Protein AF-A0AAV2HV25-F1 (afdb_monomer)

pLDDT: mean 80.4, std 14.99, range [25.62, 97.0]

Secondary structure (DSSP, 8-state):
----S--GGG---TTS-SSHHHHHHHHHT------SS--HHHHHHHHHHHTGGGS-TTEEEEEEEEESS--S-HHHHHHHHHHHHHTTEEEEEEEESSS--HHHHHHHHSSGGGEEEESSGGGGGTSHHHHHHHH---TTSEEEEEEEEE-------

Foldseek 3Di:
DAPPADDCQQDDEPPPDDDPVVVVVSNVPDDDDAHQFFAQLRLLQCCLPPHLVVDDPQAAAEEEEEEAADHPCLPSLLVSLVSCVVSRYQYAYEYAADRDDLVSRCSNRVHSLRYHYYNHPVCPVVCVVVVVVVQCPDVPTHYDYHYHYTYHDDDDD

Sequence (157 aa):
MYGEGVYTDSAFTFDTYKNKKDTLAALLGFVWRHGQSTDTGLGIDYMVENFLPQGRPNAAQLAIVITDGASQNPEKTALSAKTARDRGATVLAVGVGSSIDEVELNNIAGNPDRVLTASDYSKLNSIKHELIDLTCVGSEYKTNVFFALSAKHCSLN

Organism: Lymnaea stagnalis (NCBI:txid6523)

Mean predicted aligned error: 7.22 Å

Solvent-accessible surface area (backbone atoms only — not comparable to full-atom values): 9018 Å² total; per-residue (Å²): 135,68,55,88,70,76,66,65,90,72,60,80,62,90,79,75,50,96,49,72,68,59,45,49,51,54,62,72,62,49,78,86,74,76,18,83,56,24,62,52,25,57,44,42,43,50,40,53,71,68,44,56,79,71,50,58,89,80,32,52,41,38,39,38,37,37,32,38,42,56,44,82,47,54,69,54,23,32,51,29,27,45,51,36,39,77,72,63,32,48,37,34,18,35,36,30,36,86,54,47,44,68,69,56,34,34,40,41,20,73,39,67,94,35,52,46,75,26,77,34,82,87,41,50,69,74,49,44,62,59,52,50,59,71,68,56,75,57,97,84,51,58,71,48,81,45,78,41,80,37,54,54,67,82,80,86,127

InterPro domains:
  IPR002035 von Willebrand factor, type A [PF00092] (10-128)
  IPR002035 von Willebrand factor, type A [PS50234] (1-131)
  IPR002035 von Willebrand factor, type A [SM00327] (1-136)
  IPR036465 von Willebrand factor A-like domain superfamily [G3DSA:3.40.50.410] (1-145)
  IPR036465 von Willebrand factor A-like domain superfamily [SSF53300] (7-136)
  IPR050525 Extracellular Matrix Assembly and Organization [PTHR24020] (11-137)

Radius of gyration: 15.08 Å; Cα contacts (8 Å, |Δi|>4): 259; chains: 1; bounding box: 40×31×37 Å

Nearest PDB structures (foldseek):
  4cn9-assembly2_B  TM=9.547E-01  e=3.119E-07  Mytilus galloprovincialis
  4cn8-assembly1_A  TM=9.589E-01  e=6.366E-07  Mytilus galloprovincialis
  4cnb-assembly2_B  TM=9.396E-01  e=5.966E-07  Mytilus galloprovincialis
  4cnb-assembly1_A  TM=9.286E-01  e=1.387E-06  Mytilus galloprovincialis
  4hqk-assembly1_A  TM=8.112E-01  e=4.045E-05  Plasmodium falciparum 3D7

Structure (mmCIF, N/CA/C/O backbone):
data_AF-A0AAV2HV25-F1
#
_entry.id   AF-A0AAV2HV25-F1
#
loop_
_atom_site.group_PDB
_atom_site.id
_atom_site.type_symbol
_atom_site.label_atom_id
_atom_site.label_alt_id
_atom_site.label_comp_id
_atom_site.label_asym_id
_atom_site.label_entity_id
_atom_site.label_seq_id
_atom_site.pdbx_PDB_ins_code
_atom_site.Cartn_x
_atom_site.Cartn_y
_atom_site.Cartn_z
_atom_site.occupancy
_atom_site.B_iso_or_equiv
_atom_site.auth_seq_id
_atom_site.auth_comp_id
_atom_site.auth_asym_id
_atom_site.auth_atom_id
_atom_site.pdbx_PDB_model_num
ATOM 1 N N . MET A 1 1 ? 7.403 11.213 -21.576 1.00 25.62 1 MET A N 1
ATOM 2 C CA . MET A 1 1 ? 6.110 11.554 -20.946 1.00 25.62 1 MET A CA 1
ATOM 3 C C . MET A 1 1 ? 5.870 10.503 -19.890 1.00 25.62 1 MET A C 1
ATOM 5 O O . MET A 1 1 ? 5.702 9.341 -20.234 1.00 25.62 1 MET A O 1
ATOM 9 N N . TYR A 1 2 ? 6.064 10.902 -18.640 1.00 36.84 2 TYR A N 1
ATOM 10 C CA . TYR A 1 2 ? 6.228 10.032 -17.481 1.00 36.84 2 TYR A CA 1
ATOM 11 C C . TYR A 1 2 ? 4.887 9.846 -16.765 1.00 36.84 2 TYR A C 1
ATOM 13 O O . TYR A 1 2 ? 3.969 10.645 -16.956 1.00 36.84 2 TYR A O 1
ATOM 21 N N . GLY A 1 3 ? 4.774 8.823 -15.921 1.00 40.78 3 GLY A N 1
ATOM 22 C CA . GLY A 1 3 ? 3.694 8.766 -14.942 1.00 40.78 3 GLY A CA 1
ATOM 23 C C . GLY A 1 3 ? 3.946 9.754 -13.814 1.00 40.78 3 GLY A C 1
ATOM 24 O O . GLY A 1 3 ? 4.411 9.365 -12.754 1.00 40.78 3 GLY A O 1
ATOM 25 N N . GLU A 1 4 ? 3.690 11.040 -14.054 1.00 52.31 4 GLU A N 1
ATOM 26 C CA . GLU A 1 4 ? 3.778 12.098 -13.039 1.00 52.31 4 GLU A CA 1
ATOM 27 C C . GLU A 1 4 ? 2.536 12.083 -12.133 1.00 52.31 4 GLU A C 1
ATOM 29 O O . GLU A 1 4 ? 1.666 12.948 -12.215 1.00 52.31 4 GLU A O 1
ATOM 34 N N . GLY A 1 5 ? 2.444 11.083 -11.256 1.00 63.50 5 GLY A N 1
ATOM 35 C CA . GLY A 1 5 ? 1.482 11.079 -10.154 1.00 63.50 5 GLY A CA 1
ATOM 36 C C . GLY A 1 5 ? 0.310 10.114 -10.306 1.00 63.50 5 GLY A C 1
ATOM 37 O O . GLY A 1 5 ? 0.411 9.060 -10.930 1.00 63.50 5 GLY A O 1
ATOM 38 N N . VAL A 1 6 ? -0.794 10.438 -9.633 1.00 71.00 6 VAL A N 1
ATOM 39 C CA . VAL A 1 6 ? -1.930 9.525 -9.471 1.00 71.00 6 VAL A CA 1
ATOM 40 C C . VAL A 1 6 ? -2.946 9.718 -10.591 1.00 71.00 6 VAL A C 1
ATOM 42 O O . VAL A 1 6 ? -3.500 10.802 -10.765 1.00 71.00 6 VAL A O 1
ATOM 45 N N . TYR A 1 7 ? -3.219 8.647 -11.335 1.00 73.50 7 TYR A N 1
ATOM 46 C CA . TYR A 1 7 ? -4.227 8.633 -12.393 1.00 73.50 7 TYR A CA 1
ATOM 47 C C . TYR A 1 7 ? -5.629 8.464 -11.810 1.00 73.50 7 TYR A C 1
ATOM 49 O O . TYR A 1 7 ? -6.116 7.355 -11.589 1.00 73.50 7 TYR A O 1
ATOM 57 N N . THR A 1 8 ? -6.278 9.592 -11.536 1.00 71.88 8 THR A N 1
ATOM 58 C CA . THR A 1 8 ? -7.585 9.639 -10.867 1.00 71.88 8 THR A CA 1
ATOM 59 C C . THR A 1 8 ? -8.741 9.151 -11.742 1.00 71.88 8 THR A C 1
ATOM 61 O O . THR A 1 8 ? -9.789 8.787 -11.220 1.00 71.88 8 THR A O 1
ATOM 64 N N . ASP A 1 9 ? -8.550 9.074 -13.061 1.00 72.81 9 ASP A N 1
ATOM 65 C CA . ASP A 1 9 ? -9.504 8.492 -14.010 1.00 72.81 9 ASP A CA 1
ATOM 66 C C . ASP A 1 9 ? -9.568 6.955 -13.941 1.00 72.81 9 ASP A C 1
ATOM 68 O O . ASP A 1 9 ? -10.514 6.355 -14.447 1.00 72.81 9 ASP A O 1
ATOM 72 N N . SER A 1 10 ? -8.598 6.321 -13.273 1.00 74.19 10 SER A N 1
ATOM 73 C CA . SER A 1 10 ? -8.581 4.885 -12.951 1.00 74.19 10 SER A CA 1
ATOM 74 C C . SER A 1 10 ? -8.843 4.634 -11.461 1.00 74.19 10 SER A C 1
ATOM 76 O O . SER A 1 10 ? -8.248 3.751 -10.844 1.00 74.19 10 SER A O 1
ATOM 78 N N . ALA A 1 11 ? -9.721 5.438 -10.858 1.00 78.62 11 ALA A N 1
ATOM 79 C CA . ALA A 1 11 ? -10.113 5.314 -9.462 1.00 78.62 11 ALA A CA 1
ATOM 80 C C . ALA A 1 11 ? -11.618 5.577 -9.295 1.00 78.62 11 ALA A C 1
ATOM 82 O O . ALA A 1 11 ? -12.193 6.445 -9.947 1.00 78.62 11 ALA A O 1
ATOM 83 N N . PHE A 1 12 ? -12.275 4.832 -8.406 1.00 81.12 12 PHE A N 1
ATOM 84 C CA . PHE A 1 12 ? -13.674 5.060 -8.037 1.00 81.12 12 PHE A CA 1
ATOM 85 C C . PHE A 1 12 ? -13.871 4.827 -6.5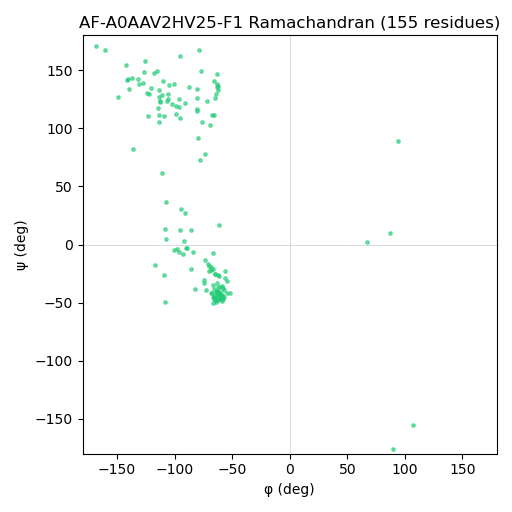42 1.00 81.12 12 PHE A C 1
ATOM 87 O O . PHE A 1 12 ? -13.295 3.902 -5.975 1.00 81.12 12 PHE A O 1
ATOM 94 N N . THR A 1 13 ? -14.693 5.652 -5.893 1.00 80.38 13 THR A N 1
ATOM 95 C CA . THR A 1 13 ? -14.935 5.571 -4.444 1.00 80.38 13 THR A CA 1
ATOM 96 C C . THR A 1 13 ? -15.910 4.445 -4.094 1.00 80.38 13 THR A C 1
ATOM 98 O O . THR A 1 13 ? -16.608 3.913 -4.965 1.00 80.38 13 THR A O 1
ATOM 101 N N . PHE A 1 14 ? -15.997 4.109 -2.801 1.00 78.19 14 PHE A N 1
ATOM 102 C CA . PHE A 1 14 ? -16.788 2.985 -2.279 1.00 78.19 14 PHE A CA 1
ATOM 103 C C . PHE A 1 14 ? -18.274 3.018 -2.653 1.00 78.19 14 PHE A C 1
ATOM 105 O O . PHE A 1 14 ? -18.922 1.973 -2.673 1.00 78.19 14 PHE A O 1
ATOM 112 N N . ASP A 1 15 ? -18.816 4.196 -2.967 1.00 82.56 15 ASP A N 1
ATOM 113 C CA . ASP A 1 15 ? -20.229 4.369 -3.283 1.00 82.56 15 ASP A CA 1
ATOM 114 C C . ASP A 1 15 ? -20.558 4.395 -4.778 1.00 82.56 15 ASP A C 1
ATOM 116 O O . ASP A 1 15 ? -21.745 4.404 -5.112 1.00 82.56 15 ASP A O 1
ATOM 120 N N . THR A 1 16 ? -19.550 4.335 -5.654 1.00 85.62 16 THR A N 1
ATOM 121 C CA . THR A 1 16 ? -19.719 4.453 -7.113 1.00 85.62 16 THR A CA 1
ATOM 122 C C . THR A 1 16 ? -20.526 3.295 -7.703 1.00 85.62 16 THR A C 1
ATOM 124 O O . THR A 1 16 ? -21.464 3.512 -8.464 1.00 85.62 16 THR A O 1
ATOM 127 N N . TYR A 1 17 ? -20.199 2.057 -7.319 1.00 87.44 17 TYR A N 1
ATOM 128 C CA . TYR A 1 17 ? -20.854 0.845 -7.818 1.00 87.44 17 TYR A CA 1
ATOM 129 C C . TYR A 1 17 ? -21.473 0.066 -6.660 1.00 87.44 17 TYR A C 1
ATOM 131 O O . TYR A 1 17 ? -20.846 -0.125 -5.621 1.00 87.44 17 TYR A O 1
ATOM 139 N N . LYS A 1 18 ? -22.715 -0.405 -6.831 1.00 86.31 18 LYS A N 1
ATOM 140 C CA . LYS A 1 18 ? -23.468 -1.101 -5.768 1.00 86.31 18 LYS A CA 1
ATOM 141 C C . LYS A 1 18 ? -23.465 -2.626 -5.894 1.00 86.31 18 LYS A C 1
ATOM 143 O O . LYS A 1 18 ? -24.011 -3.305 -5.029 1.00 86.31 18 LYS A O 1
ATOM 148 N N . ASN A 1 19 ? -22.884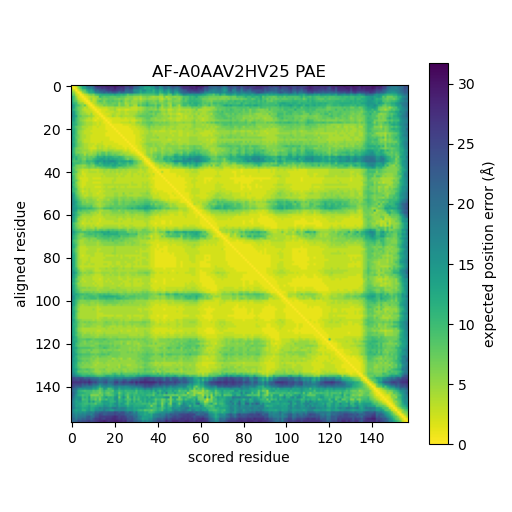 -3.178 -6.960 1.00 87.75 19 ASN A N 1
ATOM 149 C CA . ASN A 1 19 ? -22.848 -4.618 -7.193 1.00 87.75 19 ASN A CA 1
ATOM 150 C C . ASN A 1 19 ? -21.512 -5.071 -7.797 1.00 87.75 19 ASN A C 1
ATOM 152 O O . ASN A 1 19 ? -20.832 -4.322 -8.492 1.00 87.75 19 ASN A O 1
ATOM 156 N N . LYS A 1 20 ? -21.177 -6.345 -7.558 1.00 85.56 20 LYS A N 1
ATOM 157 C CA . LYS A 1 20 ? -19.920 -6.969 -7.993 1.00 85.56 20 LYS A CA 1
ATOM 158 C C . LYS A 1 20 ? -19.703 -6.904 -9.506 1.00 85.56 20 LYS A C 1
ATOM 160 O O . LYS A 1 20 ? -18.563 -6.765 -9.935 1.00 85.56 20 LYS A O 1
ATOM 165 N N . LYS A 1 21 ? -20.769 -7.053 -10.301 1.00 91.62 21 LYS A N 1
ATOM 166 C CA . LYS A 1 21 ? -20.678 -7.094 -11.766 1.00 91.62 21 LYS A CA 1
ATOM 167 C C . LYS A 1 21 ? -20.171 -5.757 -12.302 1.00 91.62 21 LYS A C 1
ATOM 169 O O . LYS A 1 21 ? -19.213 -5.751 -13.066 1.00 91.62 21 LYS A O 1
ATOM 174 N N . ASP A 1 22 ? -20.764 -4.657 -11.855 1.00 90.38 22 ASP A N 1
ATOM 175 C CA . ASP A 1 22 ? -20.416 -3.320 -12.336 1.00 90.38 22 ASP A CA 1
ATOM 176 C C . ASP A 1 22 ? -19.055 -2.873 -11.795 1.00 90.38 22 ASP A C 1
ATOM 178 O O . ASP A 1 22 ? -18.243 -2.349 -12.553 1.00 90.38 22 ASP A O 1
ATOM 182 N N . THR A 1 23 ? -18.747 -3.177 -10.525 1.00 86.94 23 THR A N 1
ATOM 183 C CA . THR A 1 23 ? -17.409 -2.943 -9.957 1.00 86.94 23 THR A CA 1
ATOM 184 C C . THR A 1 23 ? -16.327 -3.664 -10.760 1.00 86.94 23 THR A C 1
ATOM 186 O O . THR A 1 23 ? -15.295 -3.077 -11.076 1.00 86.94 23 THR A O 1
ATOM 189 N N . LEU A 1 24 ? -16.558 -4.935 -11.109 1.00 86.94 24 LEU A N 1
ATOM 190 C CA . LEU A 1 24 ? -15.602 -5.720 -11.884 1.00 86.94 24 LEU A CA 1
ATOM 191 C C . LEU A 1 24 ? -15.476 -5.196 -13.319 1.00 86.94 24 LEU A C 1
ATOM 193 O O . LEU A 1 24 ? -14.365 -5.105 -13.828 1.00 86.94 24 LEU A O 1
ATOM 197 N N . ALA A 1 25 ? -16.587 -4.830 -13.960 1.00 89.12 25 ALA A N 1
ATOM 198 C CA . ALA A 1 25 ? -16.567 -4.266 -15.306 1.00 89.12 25 ALA A CA 1
ATOM 199 C C . ALA A 1 25 ? -15.789 -2.942 -15.360 1.00 89.12 25 ALA A C 1
ATOM 201 O O . ALA A 1 25 ? -14.989 -2.748 -16.270 1.00 89.12 25 ALA A O 1
ATOM 202 N N . ALA A 1 26 ? -15.974 -2.068 -14.367 1.00 87.12 26 ALA A N 1
ATOM 203 C CA . ALA A 1 26 ? -15.238 -0.814 -14.262 1.00 87.12 26 ALA A CA 1
ATOM 204 C C . ALA A 1 26 ? -13.737 -1.040 -14.054 1.00 87.12 26 ALA A C 1
ATOM 206 O O . ALA A 1 26 ? -12.928 -0.446 -14.75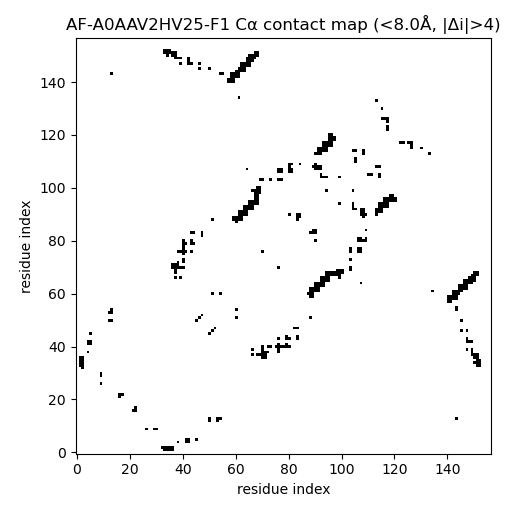9 1.00 87.12 26 ALA A O 1
ATOM 207 N N . LEU A 1 27 ? -13.373 -1.946 -13.139 1.00 84.38 27 LEU A N 1
ATOM 208 C CA . LEU A 1 27 ? -11.979 -2.304 -12.876 1.00 84.38 27 LEU A CA 1
ATOM 209 C C . LEU A 1 27 ? -11.286 -2.874 -14.125 1.00 84.38 27 LEU A C 1
ATOM 211 O O . LEU A 1 27 ? -10.164 -2.490 -14.435 1.00 84.38 27 LEU A O 1
ATOM 215 N N . LEU A 1 28 ? -11.958 -3.769 -14.859 1.00 85.81 28 LEU A N 1
ATOM 216 C CA . LEU A 1 28 ? -11.434 -4.353 -16.101 1.00 85.81 28 LEU A CA 1
ATOM 217 C C . LEU A 1 28 ? -11.378 -3.351 -17.263 1.00 85.81 28 LEU A C 1
ATOM 219 O O . LEU A 1 28 ? -10.676 -3.595 -18.240 1.00 85.81 28 LEU A O 1
ATOM 223 N N . GLY A 1 29 ? -12.122 -2.247 -17.170 1.00 84.75 29 GLY A N 1
ATOM 224 C CA . GLY A 1 29 ? -12.116 -1.164 -18.149 1.00 84.75 29 GLY A CA 1
ATOM 225 C C . GLY A 1 29 ? -10.997 -0.141 -17.947 1.00 84.75 29 GLY A C 1
ATOM 226 O O . GLY A 1 29 ? -10.845 0.746 -18.786 1.00 84.75 29 GLY A O 1
ATOM 227 N N . PHE A 1 30 ? -10.222 -0.230 -16.861 1.00 83.56 30 PHE A N 1
ATOM 228 C CA . PHE A 1 30 ? -9.113 0.688 -16.621 1.00 83.56 30 PHE A CA 1
ATOM 229 C C . PHE A 1 30 ? -8.035 0.551 -17.692 1.00 83.56 30 PHE A C 1
ATOM 231 O O . PHE A 1 30 ? -7.538 -0.537 -17.987 1.00 83.56 30 PHE A O 1
ATOM 238 N N . VAL A 1 31 ? -7.649 1.691 -18.260 1.00 78.38 31 VAL A N 1
ATOM 239 C CA . VAL A 1 31 ? -6.545 1.757 -19.210 1.00 78.38 31 VAL A CA 1
ATOM 240 C C . VAL A 1 31 ? -5.255 1.769 -18.412 1.00 78.38 31 VAL A C 1
ATOM 242 O O . VAL A 1 31 ? -4.974 2.720 -17.684 1.00 78.38 31 VAL A O 1
ATOM 245 N N . TRP A 1 32 ? -4.453 0.718 -18.563 1.00 71.25 32 TRP A N 1
ATOM 246 C CA . TRP A 1 32 ? -3.130 0.694 -17.960 1.00 71.25 32 TRP A CA 1
ATOM 247 C C . TRP A 1 32 ? -2.248 1.774 -18.591 1.00 71.25 32 TRP A C 1
ATOM 249 O O . TRP A 1 32 ? -2.107 1.860 -19.815 1.00 71.25 32 TRP A O 1
ATOM 259 N N . ARG A 1 33 ? -1.672 2.624 -17.743 1.00 70.81 33 ARG A N 1
ATOM 260 C CA . ARG A 1 33 ? -0.837 3.744 -18.167 1.00 70.81 33 ARG A CA 1
ATOM 261 C C . ARG A 1 33 ? 0.620 3.423 -17.882 1.00 70.81 33 ARG A C 1
ATOM 263 O O . ARG A 1 33 ? 0.979 3.026 -16.779 1.00 70.81 33 ARG A O 1
ATOM 270 N N . HIS A 1 34 ? 1.446 3.609 -18.904 1.00 64.88 34 HIS A N 1
ATOM 271 C CA . HIS A 1 34 ? 2.870 3.326 -18.838 1.00 64.88 34 HIS A CA 1
ATOM 272 C C . HIS A 1 34 ? 3.563 4.384 -17.971 1.00 64.88 34 HIS A C 1
ATOM 274 O O . HIS A 1 34 ? 3.489 5.578 -18.269 1.00 64.88 34 HIS A O 1
ATOM 280 N N . GLY A 1 35 ? 4.260 3.941 -16.928 1.00 63.53 35 GLY A N 1
ATOM 281 C CA . GLY A 1 35 ? 5.152 4.762 -16.113 1.00 63.53 35 GLY A CA 1
ATOM 282 C C . GLY A 1 35 ? 6.599 4.285 -16.236 1.00 63.53 35 GLY A C 1
ATOM 283 O O . GLY A 1 35 ? 6.851 3.099 -16.437 1.00 63.53 35 GLY A O 1
ATOM 284 N N . GLN A 1 36 ? 7.556 5.211 -16.117 1.00 62.19 36 GLN A N 1
ATOM 285 C CA . GLN A 1 36 ? 8.984 4.879 -15.968 1.00 62.19 36 GLN A CA 1
ATOM 286 C C . GLN A 1 36 ? 9.439 4.872 -14.495 1.00 62.19 36 GLN A C 1
ATOM 288 O O . GLN A 1 36 ? 10.572 4.496 -14.204 1.00 62.19 36 GLN A O 1
ATOM 293 N N . SER A 1 37 ? 8.569 5.277 -13.563 1.00 66.69 37 SER A N 1
ATOM 294 C CA . SER A 1 37 ? 8.813 5.309 -12.118 1.00 66.69 37 SER A CA 1
ATOM 295 C C . SER A 1 37 ? 7.731 4.547 -11.352 1.00 66.69 37 SER A C 1
ATOM 297 O O . SER A 1 37 ? 6.619 4.353 -11.839 1.00 66.69 37 SER A O 1
ATOM 299 N N . THR A 1 38 ? 8.087 4.134 -10.136 1.00 70.06 38 THR A N 1
ATOM 300 C CA . THR A 1 38 ? 7.181 3.560 -9.137 1.00 70.06 38 THR A CA 1
ATOM 301 C C . THR A 1 38 ? 7.140 4.569 -8.002 1.00 70.06 38 THR A C 1
ATOM 303 O O . THR A 1 38 ? 8.115 4.696 -7.266 1.00 70.06 38 THR A O 1
ATOM 306 N N . ASP A 1 39 ? 6.050 5.320 -7.886 1.00 79.19 39 ASP A N 1
ATOM 307 C CA . ASP A 1 39 ? 5.859 6.314 -6.827 1.00 79.19 39 ASP A CA 1
ATOM 308 C C . ASP A 1 39 ? 4.767 5.847 -5.859 1.00 79.19 39 ASP A C 1
ATOM 310 O O . ASP A 1 39 ? 3.721 6.479 -5.695 1.00 79.19 39 ASP A O 1
ATOM 314 N N . THR A 1 40 ? 5.015 4.704 -5.210 1.00 84.81 40 THR A N 1
ATOM 315 C CA . THR A 1 40 ? 4.072 4.026 -4.304 1.00 84.81 40 THR A CA 1
ATOM 316 C C . THR A 1 40 ? 3.520 4.966 -3.229 1.00 84.81 40 THR A C 1
ATOM 318 O O . THR A 1 40 ? 2.316 4.974 -2.968 1.00 84.81 40 THR A O 1
ATOM 321 N N . GLY A 1 41 ? 4.376 5.817 -2.651 1.00 86.81 41 GLY A N 1
ATOM 322 C CA . GLY A 1 41 ? 3.976 6.800 -1.642 1.00 86.81 41 GLY A CA 1
ATOM 323 C C . GLY A 1 41 ? 2.876 7.759 -2.111 1.00 86.81 41 GLY A C 1
ATOM 324 O O . GLY A 1 41 ? 1.950 8.016 -1.352 1.00 86.81 41 GLY A O 1
ATOM 325 N N . LEU A 1 42 ? 2.903 8.221 -3.370 1.00 85.94 42 LEU A N 1
ATOM 326 C CA . LEU A 1 42 ? 1.863 9.120 -3.897 1.00 85.94 42 LEU A CA 1
ATOM 327 C C . LEU A 1 42 ? 0.495 8.437 -3.987 1.00 85.94 42 LEU A C 1
ATOM 329 O O . LEU A 1 42 ? -0.522 9.056 -3.684 1.00 85.94 42 LEU A O 1
ATOM 333 N N . GLY A 1 43 ? 0.463 7.160 -4.376 1.00 85.19 43 GLY A N 1
ATOM 334 C CA . GLY A 1 43 ? -0.776 6.381 -4.395 1.00 85.19 43 GLY A CA 1
ATOM 335 C C . GLY A 1 43 ? -1.360 6.195 -2.993 1.00 85.19 43 GLY A C 1
ATOM 336 O O . GLY A 1 43 ? -2.571 6.317 -2.802 1.00 85.19 43 GLY A O 1
ATOM 337 N N . ILE A 1 44 ? -0.495 5.959 -2.001 1.00 89.81 44 ILE A N 1
ATOM 338 C CA . ILE A 1 44 ? -0.901 5.847 -0.596 1.00 89.81 44 ILE A CA 1
ATOM 339 C C . ILE A 1 44 ? -1.413 7.194 -0.067 1.00 89.81 44 ILE A C 1
ATOM 341 O O . ILE A 1 44 ? -2.474 7.224 0.552 1.00 89.81 44 ILE A O 1
ATOM 345 N N . ASP A 1 45 ? -0.722 8.303 -0.342 1.00 90.69 45 ASP A N 1
ATOM 346 C CA . ASP A 1 45 ? -1.170 9.647 0.051 1.00 90.69 45 ASP A CA 1
ATOM 347 C C . ASP A 1 45 ? -2.555 9.952 -0.541 1.00 90.69 45 ASP A C 1
ATOM 349 O O . ASP A 1 45 ? -3.482 10.333 0.175 1.00 90.69 45 ASP A O 1
ATOM 353 N N . TYR A 1 46 ? -2.744 9.676 -1.834 1.00 87.69 46 TYR A N 1
ATOM 354 C CA . TYR A 1 46 ? -4.022 9.894 -2.505 1.00 87.69 46 TYR A CA 1
ATOM 355 C C . TYR A 1 46 ? -5.161 9.071 -1.890 1.00 87.69 46 TYR A C 1
ATOM 357 O O . TYR A 1 46 ? -6.259 9.595 -1.690 1.00 87.69 46 TYR A O 1
ATOM 365 N N . MET A 1 47 ? -4.909 7.808 -1.534 1.00 88.50 47 MET A N 1
ATOM 366 C CA . MET A 1 47 ? -5.861 6.990 -0.777 1.00 88.50 47 MET A CA 1
ATOM 367 C C . MET A 1 47 ? -6.211 7.633 0.568 1.00 88.50 47 MET A C 1
ATOM 369 O O . MET A 1 47 ? -7.384 7.729 0.937 1.00 88.50 47 MET A O 1
ATOM 373 N N . VAL A 1 48 ? -5.187 8.045 1.314 1.00 89.81 48 VAL A N 1
ATOM 374 C CA . VAL A 1 48 ? -5.331 8.635 2.645 1.00 89.81 48 VAL A CA 1
ATOM 375 C C . VAL A 1 48 ? -6.167 9.913 2.604 1.00 89.81 48 VAL A C 1
ATOM 377 O O . VAL A 1 48 ? -6.945 10.163 3.527 1.00 89.81 48 VAL A O 1
ATOM 380 N N . GLU A 1 49 ? -6.022 10.706 1.549 1.00 89.19 49 GLU A N 1
ATOM 381 C CA . GLU A 1 49 ? -6.724 11.976 1.372 1.00 89.19 49 GLU A CA 1
ATOM 382 C C . GLU A 1 49 ? -8.140 11.809 0.811 1.00 89.19 49 GLU A C 1
ATOM 384 O O . GLU A 1 49 ? -9.049 12.515 1.243 1.00 89.19 49 GLU A O 1
ATOM 389 N N . ASN A 1 50 ? -8.356 10.872 -0.119 1.00 84.12 50 ASN A N 1
ATOM 390 C CA . ASN A 1 50 ? -9.596 10.821 -0.905 1.00 84.12 50 ASN A CA 1
ATOM 391 C C . ASN A 1 50 ? -10.515 9.646 -0.547 1.00 84.12 50 ASN A C 1
ATOM 393 O O . ASN A 1 50 ? -11.729 9.743 -0.743 1.00 84.12 50 ASN A O 1
ATOM 397 N N . PHE A 1 51 ? -9.964 8.547 -0.024 1.00 83.75 51 PHE A N 1
ATOM 398 C CA . PHE A 1 51 ? -10.702 7.302 0.212 1.00 83.75 51 PHE A CA 1
ATOM 399 C C . PHE A 1 51 ? -10.952 7.047 1.688 1.00 83.75 51 PHE A C 1
ATOM 401 O O . PHE A 1 51 ? -12.099 6.808 2.061 1.00 83.75 51 PHE A O 1
ATOM 408 N N . LEU A 1 52 ? -9.922 7.141 2.537 1.00 85.31 52 LEU A N 1
ATOM 409 C CA . LEU A 1 52 ? -10.092 6.899 3.975 1.00 85.31 52 LEU A CA 1
ATOM 410 C C . LEU A 1 52 ? -11.193 7.772 4.610 1.00 85.31 52 LEU A C 1
ATOM 412 O O . LEU A 1 52 ? -12.002 7.217 5.353 1.00 85.31 52 LEU A O 1
ATOM 416 N N . PRO A 1 53 ? -11.327 9.079 4.289 1.00 87.56 53 PRO A N 1
ATOM 417 C CA . PRO A 1 53 ? -12.398 9.907 4.853 1.00 87.56 53 PRO A CA 1
ATOM 418 C C . PRO A 1 53 ? -13.810 9.509 4.401 1.00 87.56 53 PRO A C 1
ATOM 420 O O . PRO A 1 53 ? -14.782 9.845 5.069 1.00 87.56 53 PRO A O 1
ATOM 423 N N . GLN A 1 54 ? -13.935 8.800 3.275 1.00 84.06 54 GLN A N 1
ATOM 424 C CA . GLN A 1 54 ? -15.212 8.285 2.764 1.00 84.06 54 GLN A CA 1
ATOM 425 C C . GLN A 1 54 ? -15.528 6.879 3.290 1.00 84.06 54 GLN A C 1
ATOM 427 O O . GLN A 1 54 ? -16.580 6.310 2.993 1.00 84.06 54 GLN A O 1
ATOM 432 N N . GLY A 1 55 ? -14.616 6.297 4.069 1.00 80.31 55 GLY A N 1
ATOM 433 C CA . GLY A 1 55 ? -14.825 5.027 4.730 1.00 80.31 55 GLY A CA 1
ATOM 434 C C . GLY A 1 55 ? -15.977 5.101 5.731 1.00 80.31 55 GLY A C 1
ATOM 435 O O . GLY A 1 55 ? -16.089 6.026 6.532 1.00 80.31 55 GLY A O 1
ATOM 436 N N . ARG A 1 56 ? -16.834 4.078 5.730 1.00 80.38 56 ARG A N 1
ATOM 437 C CA . ARG A 1 56 ? -17.901 3.957 6.736 1.00 80.38 56 ARG A CA 1
ATOM 438 C C . ARG A 1 56 ? -17.295 3.794 8.144 1.00 80.38 56 ARG A C 1
ATOM 440 O O . ARG A 1 56 ? -16.413 2.951 8.288 1.00 80.38 56 ARG A O 1
ATOM 447 N N . PRO A 1 57 ? -17.797 4.494 9.181 1.00 76.81 57 PRO A N 1
ATOM 448 C CA . PRO A 1 57 ? -17.241 4.419 10.540 1.00 76.81 57 PRO A CA 1
ATOM 449 C C . PRO A 1 57 ? -17.232 3.013 11.157 1.00 76.81 57 PRO A C 1
ATOM 451 O O . PRO A 1 57 ? -16.291 2.646 11.847 1.00 76.81 57 PRO A O 1
ATOM 454 N N . ASN A 1 58 ? -18.252 2.199 10.865 1.00 79.75 58 ASN A N 1
ATOM 455 C CA . ASN A 1 58 ? -18.391 0.833 11.391 1.00 79.75 58 ASN A CA 1
ATOM 456 C C . ASN A 1 58 ? -17.828 -0.219 10.420 1.00 79.75 58 ASN A C 1
ATOM 458 O O . ASN A 1 58 ? -18.382 -1.313 10.293 1.00 79.75 58 ASN A O 1
ATOM 462 N N . ALA A 1 59 ? -16.806 0.148 9.649 1.00 80.81 59 ALA A N 1
ATOM 463 C CA . ALA A 1 59 ? -16.190 -0.716 8.659 1.00 80.81 59 ALA A CA 1
ATOM 464 C C . ALA A 1 59 ? -14.672 -0.717 8.806 1.00 80.81 59 ALA A C 1
ATOM 466 O O . ALA A 1 59 ? -14.059 0.340 8.975 1.00 80.81 59 ALA A O 1
ATOM 467 N N . ALA A 1 60 ? -14.069 -1.899 8.679 1.00 83.50 60 ALA A N 1
ATOM 468 C CA . ALA A 1 60 ? -12.621 -2.014 8.591 1.00 83.50 60 ALA A CA 1
ATOM 469 C C . ALA A 1 60 ? -12.128 -1.282 7.332 1.00 83.50 60 ALA A C 1
ATOM 471 O O . ALA A 1 60 ? -12.691 -1.452 6.246 1.00 83.50 60 ALA A O 1
ATOM 472 N N . GLN A 1 61 ? -11.090 -0.458 7.482 1.00 86.50 61 GLN A N 1
ATOM 473 C CA . GLN A 1 61 ? -10.428 0.212 6.365 1.00 86.50 61 GLN A CA 1
ATOM 474 C C . GLN A 1 61 ? -9.224 -0.635 5.957 1.00 86.50 61 GLN A C 1
ATOM 476 O O . GLN A 1 61 ? -8.249 -0.721 6.703 1.00 86.50 61 GLN A O 1
ATOM 481 N N . LEU A 1 62 ? -9.301 -1.289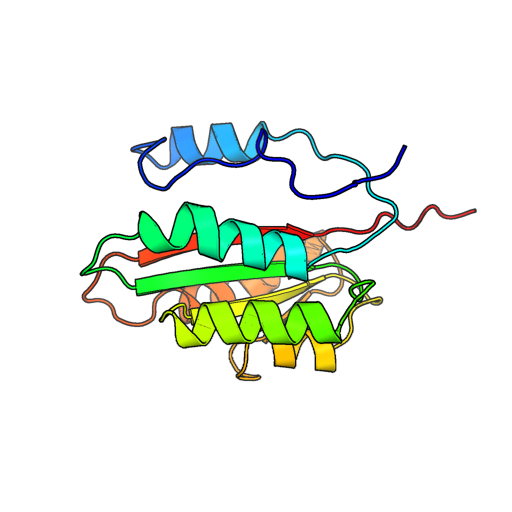 4.801 1.00 88.25 62 LEU A N 1
ATOM 482 C CA . LEU A 1 62 ? -8.244 -2.149 4.284 1.00 88.25 62 LEU A CA 1
ATOM 483 C C . LEU A 1 62 ? -7.649 -1.539 3.015 1.00 88.25 62 LEU A C 1
ATOM 485 O O . LEU A 1 62 ? -8.368 -1.262 2.056 1.00 88.25 62 LEU A O 1
ATOM 489 N N . ALA A 1 63 ? -6.333 -1.381 2.994 1.00 90.88 63 ALA A N 1
ATOM 490 C CA . ALA A 1 63 ? -5.562 -0.970 1.834 1.00 90.88 63 ALA A CA 1
ATOM 491 C C . ALA A 1 63 ? -4.710 -2.142 1.349 1.00 90.88 63 ALA A C 1
ATOM 493 O O . ALA A 1 63 ? -3.983 -2.739 2.135 1.00 90.88 63 ALA A O 1
ATOM 494 N N . ILE A 1 64 ? -4.777 -2.458 0.062 1.00 91.38 64 ILE A N 1
ATOM 495 C CA . ILE A 1 64 ? -3.935 -3.456 -0.594 1.00 91.38 64 ILE A CA 1
ATOM 496 C C . ILE A 1 64 ? -3.040 -2.701 -1.571 1.00 91.38 64 ILE A C 1
ATOM 498 O O . ILE A 1 64 ? -3.520 -2.133 -2.552 1.00 91.38 64 ILE A O 1
ATOM 502 N N . VAL A 1 65 ? -1.745 -2.667 -1.284 1.00 91.81 65 VAL A N 1
ATOM 503 C CA . VAL A 1 65 ? -0.729 -2.049 -2.135 1.00 91.81 65 VAL A CA 1
ATOM 504 C C . VAL A 1 65 ? -0.062 -3.150 -2.944 1.00 91.81 65 VAL A C 1
ATOM 506 O O . VAL A 1 65 ? 0.528 -4.053 -2.366 1.00 91.81 65 VAL A O 1
ATOM 509 N N . ILE A 1 66 ? -0.154 -3.087 -4.266 1.00 89.31 66 ILE A N 1
ATOM 510 C CA . ILE A 1 66 ? 0.457 -4.048 -5.186 1.00 89.31 66 ILE A CA 1
ATOM 511 C C . ILE A 1 66 ? 1.561 -3.315 -5.950 1.00 89.31 66 ILE A C 1
ATOM 513 O O . ILE A 1 66 ? 1.283 -2.297 -6.588 1.00 89.31 66 ILE A O 1
ATOM 517 N N . THR A 1 67 ? 2.794 -3.822 -5.877 1.00 86.94 67 THR A N 1
ATOM 518 C CA . THR A 1 67 ? 3.959 -3.261 -6.576 1.00 86.94 67 THR A CA 1
ATOM 519 C C . THR A 1 67 ? 4.823 -4.344 -7.211 1.00 86.94 67 THR A C 1
ATOM 521 O O . THR A 1 67 ? 4.985 -5.423 -6.643 1.00 86.94 67 THR A O 1
ATOM 524 N N . ASP A 1 68 ? 5.389 -4.064 -8.384 1.00 79.50 68 ASP A N 1
ATOM 525 C CA . ASP A 1 68 ? 6.321 -4.958 -9.086 1.00 79.50 68 ASP A CA 1
ATOM 526 C C . ASP A 1 68 ? 7.788 -4.497 -9.061 1.00 79.50 68 ASP A C 1
ATOM 528 O O . ASP A 1 68 ? 8.670 -5.126 -9.651 1.00 79.50 68 ASP A O 1
ATOM 532 N N . GLY A 1 69 ? 8.071 -3.411 -8.340 1.00 75.44 69 GLY A N 1
ATOM 533 C CA . GLY A 1 69 ? 9.419 -2.882 -8.199 1.00 75.44 69 GLY A CA 1
ATOM 534 C C . GLY A 1 69 ? 9.584 -1.958 -7.001 1.00 75.44 69 GLY A C 1
ATOM 535 O O . GLY A 1 69 ? 8.605 -1.501 -6.407 1.00 75.44 69 GLY A O 1
ATOM 536 N N . ALA A 1 70 ? 10.841 -1.662 -6.673 1.00 78.25 70 ALA A N 1
ATOM 537 C CA . ALA A 1 70 ? 11.177 -0.688 -5.641 1.00 78.25 70 ALA A CA 1
ATOM 538 C C . ALA A 1 70 ? 10.691 0.725 -6.012 1.00 78.25 70 ALA A C 1
ATOM 540 O O . ALA A 1 70 ? 10.840 1.172 -7.163 1.00 78.25 70 ALA A O 1
ATOM 541 N N . SER A 1 71 ? 10.135 1.438 -5.034 1.00 80.25 71 SER A N 1
ATOM 542 C CA . SER A 1 71 ? 9.759 2.843 -5.158 1.00 80.25 71 SER A CA 1
ATOM 543 C C . SER A 1 71 ? 10.982 3.719 -5.398 1.00 80.25 71 SER A C 1
ATOM 545 O O . SER A 1 71 ? 12.069 3.478 -4.875 1.00 80.25 71 SER A O 1
ATOM 547 N N . GLN A 1 72 ? 10.801 4.793 -6.164 1.00 81.50 72 GLN A N 1
ATOM 548 C CA . GLN A 1 72 ? 11.844 5.805 -6.354 1.00 81.50 72 GLN A CA 1
ATOM 549 C C . GLN A 1 72 ? 12.123 6.602 -5.074 1.00 81.50 72 GLN A C 1
ATOM 551 O O . GLN A 1 72 ? 13.181 7.217 -4.954 1.00 81.50 72 GLN A O 1
ATOM 556 N N . ASN A 1 73 ? 11.185 6.598 -4.122 1.00 86.19 73 ASN A N 1
ATOM 557 C CA . ASN A 1 73 ? 11.348 7.233 -2.821 1.00 86.19 73 ASN A CA 1
ATOM 558 C C . ASN A 1 73 ? 10.834 6.306 -1.698 1.00 86.19 73 ASN A C 1
ATOM 560 O O . ASN A 1 73 ? 9.687 6.447 -1.244 1.00 86.19 73 ASN A O 1
ATOM 564 N N . PRO A 1 74 ? 11.663 5.342 -1.251 1.00 87.19 74 PRO A N 1
ATOM 565 C CA . PRO A 1 74 ? 11.292 4.393 -0.202 1.00 87.19 74 PRO A CA 1
ATOM 566 C C . PRO A 1 74 ? 10.986 5.067 1.142 1.00 87.19 74 PRO A C 1
ATOM 568 O O . PRO A 1 74 ? 10.044 4.669 1.824 1.00 87.19 74 PRO A O 1
ATOM 571 N N . GLU A 1 75 ? 11.711 6.133 1.505 1.00 90.69 75 GLU A N 1
ATOM 572 C CA . GLU A 1 75 ? 11.480 6.880 2.753 1.00 90.69 75 GLU A CA 1
ATOM 573 C C . GLU A 1 75 ? 10.102 7.547 2.769 1.00 90.69 75 GLU A C 1
ATOM 575 O O . GLU A 1 75 ? 9.337 7.391 3.725 1.00 90.69 75 GLU A O 1
ATOM 580 N N . LYS A 1 76 ? 9.741 8.237 1.678 1.00 90.75 76 LYS A N 1
ATOM 581 C CA . LYS A 1 76 ? 8.397 8.801 1.521 1.00 90.75 76 LYS A CA 1
ATOM 582 C C . LYS A 1 76 ? 7.344 7.701 1.555 1.00 90.75 76 LYS A C 1
ATOM 584 O O . LYS A 1 76 ? 6.337 7.848 2.236 1.00 90.75 76 LYS A O 1
ATOM 589 N N . THR A 1 77 ? 7.585 6.593 0.859 1.00 91.44 77 THR A N 1
ATOM 590 C CA . THR A 1 77 ? 6.652 5.458 0.815 1.00 91.44 77 THR A CA 1
ATOM 591 C C . THR A 1 77 ? 6.386 4.900 2.216 1.00 91.44 77 THR A C 1
ATOM 593 O O . THR A 1 77 ? 5.228 4.709 2.592 1.00 91.44 77 THR A O 1
ATOM 596 N N . ALA A 1 78 ? 7.433 4.730 3.028 1.00 94.44 78 ALA A N 1
ATOM 597 C CA . ALA A 1 78 ? 7.314 4.312 4.421 1.00 94.44 78 ALA A CA 1
ATOM 598 C C . ALA A 1 78 ? 6.525 5.324 5.273 1.00 94.44 78 ALA A C 1
ATOM 600 O O . ALA A 1 78 ? 5.672 4.923 6.070 1.00 94.44 78 ALA A O 1
ATOM 601 N N . LEU A 1 79 ? 6.757 6.630 5.089 1.00 96.25 79 LEU A N 1
ATOM 602 C CA . LEU A 1 79 ? 6.045 7.692 5.809 1.00 96.25 79 LEU A CA 1
ATOM 603 C C . LEU A 1 79 ? 4.551 7.752 5.447 1.00 96.25 79 LEU A C 1
ATOM 605 O O . LEU A 1 79 ? 3.699 7.831 6.339 1.00 96.25 79 LEU A O 1
ATOM 609 N N . SER A 1 80 ? 4.226 7.676 4.157 1.00 94.12 80 SER A N 1
ATOM 610 C CA . SER A 1 80 ? 2.850 7.632 3.652 1.00 94.12 80 SER A CA 1
ATOM 611 C C . SER A 1 80 ? 2.115 6.400 4.183 1.00 94.12 80 SER A C 1
ATOM 613 O O . SER A 1 80 ? 1.013 6.507 4.725 1.00 94.12 80 SER A O 1
ATOM 615 N N . ALA A 1 81 ? 2.753 5.226 4.127 1.00 95.38 81 ALA A N 1
ATOM 616 C CA . ALA A 1 81 ? 2.188 3.985 4.651 1.00 95.38 81 ALA A CA 1
ATOM 617 C C . ALA A 1 81 ? 1.974 4.033 6.169 1.00 95.38 81 ALA A C 1
ATOM 619 O O . ALA A 1 81 ? 0.927 3.612 6.664 1.00 95.38 81 ALA A O 1
ATOM 620 N N . LYS A 1 82 ? 2.930 4.599 6.916 1.00 97.00 82 LYS A N 1
ATOM 621 C CA . LYS A 1 82 ? 2.773 4.831 8.355 1.00 97.00 82 LYS A CA 1
ATOM 622 C C . LYS A 1 82 ? 1.574 5.733 8.634 1.00 97.00 82 LYS A C 1
ATOM 624 O O . LYS A 1 82 ? 0.771 5.404 9.496 1.00 97.00 82 LYS A O 1
ATOM 629 N N . THR A 1 83 ? 1.408 6.809 7.869 1.00 96.81 83 THR A N 1
ATOM 630 C CA . THR A 1 83 ? 0.277 7.733 8.019 1.00 96.81 83 THR A CA 1
ATOM 631 C C . THR A 1 83 ? -1.061 7.042 7.747 1.00 96.81 83 THR A C 1
ATOM 633 O O . THR A 1 83 ? -2.018 7.257 8.490 1.00 96.81 83 THR A O 1
ATOM 636 N N . ALA A 1 84 ? -1.141 6.174 6.733 1.00 94.44 84 ALA A N 1
ATOM 637 C CA . ALA A 1 84 ? -2.333 5.363 6.482 1.00 94.44 84 ALA A CA 1
ATOM 638 C C . ALA A 1 84 ? -2.679 4.467 7.685 1.00 94.44 84 ALA A C 1
ATOM 640 O O . ALA A 1 84 ? -3.829 4.444 8.127 1.00 94.44 84 ALA A O 1
ATOM 641 N N . ARG A 1 85 ? -1.678 3.781 8.254 1.00 95.12 85 ARG A N 1
ATOM 642 C CA . ARG A 1 85 ? -1.856 2.923 9.437 1.00 95.12 85 ARG A CA 1
ATOM 643 C C . ARG A 1 85 ? -2.250 3.710 10.685 1.00 95.12 85 ARG A C 1
ATOM 645 O O . ARG A 1 85 ? -3.181 3.311 11.378 1.00 95.12 85 ARG A O 1
ATOM 652 N N . ASP A 1 86 ? -1.607 4.849 10.931 1.00 95.44 86 ASP A N 1
ATOM 653 C CA . ASP A 1 86 ? -1.922 5.739 12.055 1.00 95.44 86 ASP A CA 1
ATOM 654 C C . ASP A 1 86 ? -3.355 6.304 11.954 1.00 95.44 86 ASP A C 1
ATOM 656 O O . ASP A 1 86 ? -3.982 6.598 12.969 1.00 95.44 86 ASP A O 1
ATOM 660 N N . ARG A 1 87 ? -3.909 6.405 10.735 1.00 92.94 87 ARG A N 1
ATOM 661 C CA . ARG A 1 87 ? -5.315 6.769 10.470 1.00 92.94 87 ARG A CA 1
ATOM 662 C C . ARG A 1 87 ? -6.291 5.585 10.519 1.00 92.94 87 ARG A C 1
ATOM 664 O O . ARG A 1 87 ? -7.442 5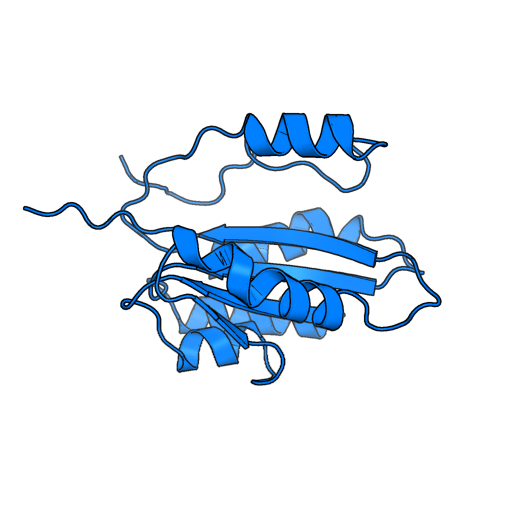.726 10.115 1.00 92.94 87 ARG A O 1
ATOM 671 N N . GLY A 1 88 ? -5.857 4.430 11.023 1.00 89.38 88 GLY A N 1
ATOM 672 C CA . GLY A 1 88 ? -6.712 3.265 11.255 1.00 89.38 88 GLY A CA 1
ATOM 673 C C . GLY A 1 88 ? -6.866 2.326 10.059 1.00 89.38 88 GLY A C 1
ATOM 674 O O . GLY A 1 88 ? -7.700 1.422 10.112 1.00 89.38 88 GLY A O 1
ATOM 675 N N . ALA A 1 89 ? -6.082 2.502 8.989 1.00 90.88 89 ALA A N 1
ATOM 676 C CA . ALA A 1 89 ? -6.068 1.550 7.885 1.00 90.88 89 ALA A CA 1
ATOM 677 C C . ALA A 1 89 ? -5.194 0.328 8.205 1.00 90.88 89 ALA A C 1
ATOM 679 O O . ALA A 1 89 ? -4.044 0.444 8.629 1.00 90.88 89 ALA A O 1
ATOM 680 N N . THR A 1 90 ? -5.706 -0.865 7.925 1.00 92.06 90 THR A N 1
ATOM 681 C CA . THR A 1 90 ? -4.870 -2.060 7.776 1.00 92.06 90 THR A CA 1
ATOM 682 C C . THR A 1 90 ? -4.276 -2.043 6.376 1.00 92.06 90 THR A C 1
ATOM 684 O O . THR A 1 90 ? -5.018 -1.921 5.407 1.00 92.06 90 THR A O 1
ATOM 687 N N . VAL A 1 91 ? -2.953 -2.155 6.257 1.00 93.38 91 VAL A N 1
ATOM 688 C CA . VAL A 1 91 ? -2.260 -2.133 4.962 1.00 93.38 91 VAL A CA 1
ATOM 689 C C . VAL A 1 91 ? -1.660 -3.511 4.691 1.00 93.38 91 VAL A C 1
ATOM 691 O O . VAL A 1 91 ? -0.887 -4.012 5.507 1.00 93.38 91 VAL A O 1
ATOM 694 N N . LEU A 1 92 ? -2.036 -4.114 3.565 1.00 94.12 92 LEU A N 1
ATOM 695 C CA . LEU A 1 92 ? -1.427 -5.310 2.985 1.00 94.12 92 LEU A CA 1
ATOM 696 C C . LEU A 1 92 ? -0.503 -4.882 1.845 1.00 94.12 92 LEU A C 1
ATOM 698 O O . LEU A 1 92 ? -0.877 -4.019 1.048 1.00 94.12 92 LEU A O 1
ATOM 702 N N . ALA A 1 93 ? 0.675 -5.488 1.753 1.00 94.25 93 ALA A N 1
ATOM 703 C CA . ALA A 1 93 ? 1.614 -5.251 0.662 1.00 94.25 93 ALA A CA 1
ATOM 704 C C . ALA A 1 93 ? 1.760 -6.521 -0.181 1.00 94.25 93 ALA A C 1
ATOM 706 O O . ALA A 1 93 ? 1.943 -7.608 0.356 1.00 94.25 93 ALA A O 1
ATOM 707 N N . VAL A 1 94 ? 1.681 -6.384 -1.501 1.00 93.25 94 VAL A N 1
ATOM 708 C CA . VAL A 1 94 ? 1.818 -7.477 -2.461 1.00 93.25 94 VAL A CA 1
ATOM 709 C C . VAL A 1 94 ? 2.942 -7.132 -3.429 1.00 93.25 94 VAL A C 1
ATOM 711 O O . VAL A 1 94 ? 2.810 -6.220 -4.243 1.00 93.25 94 VAL A O 1
ATOM 714 N N . GLY A 1 95 ? 4.046 -7.865 -3.337 1.00 92.31 95 GLY A N 1
ATOM 715 C CA . GLY A 1 95 ? 5.146 -7.795 -4.291 1.00 92.31 95 GLY A CA 1
ATOM 716 C C . GLY A 1 95 ? 4.924 -8.744 -5.467 1.00 92.31 95 GLY A C 1
ATOM 717 O O . GLY A 1 95 ? 4.565 -9.903 -5.262 1.00 92.31 95 GLY A O 1
ATOM 718 N N . VAL A 1 96 ? 5.160 -8.292 -6.696 1.00 89.81 96 VAL A N 1
ATOM 719 C CA . VAL A 1 96 ? 5.090 -9.139 -7.897 1.00 89.81 96 VAL A CA 1
ATOM 720 C C . VAL A 1 96 ? 6.409 -9.088 -8.664 1.00 89.81 96 VAL A C 1
ATOM 722 O O . VAL A 1 96 ? 6.901 -8.016 -8.981 1.00 89.81 96 VAL A O 1
ATOM 725 N N . GLY A 1 97 ? 6.979 -10.232 -9.028 1.00 87.00 97 GLY A N 1
ATOM 726 C CA . GLY A 1 97 ? 8.230 -10.263 -9.789 1.00 87.00 97 GLY A CA 1
ATOM 727 C C . GLY A 1 97 ? 9.487 -10.296 -8.923 1.00 87.00 97 GLY A C 1
ATOM 728 O O . GLY A 1 97 ? 9.441 -10.395 -7.700 1.00 87.00 97 GLY A O 1
ATOM 729 N N . SER A 1 98 ? 10.640 -10.233 -9.588 1.00 82.69 98 SER A N 1
ATOM 730 C CA . SER A 1 98 ? 11.965 -10.350 -8.964 1.00 82.69 98 SER A CA 1
ATOM 731 C C . SER A 1 98 ? 12.599 -9.015 -8.568 1.00 82.69 98 SER A C 1
ATOM 733 O O . SER A 1 98 ? 13.661 -9.009 -7.957 1.00 82.69 98 SER A O 1
ATOM 735 N N . SER A 1 99 ? 11.999 -7.887 -8.953 1.00 80.75 99 SER A N 1
ATOM 736 C CA . SER A 1 99 ? 12.539 -6.536 -8.717 1.00 80.75 99 SER A CA 1
ATOM 737 C C . SER A 1 99 ? 11.987 -5.874 -7.450 1.00 80.75 99 SER A C 1
ATOM 739 O O . SER A 1 99 ? 12.148 -4.666 -7.264 1.00 80.75 99 SER A O 1
ATOM 741 N N . ILE A 1 100 ? 11.321 -6.655 -6.599 1.00 83.44 100 ILE A N 1
ATOM 742 C CA . ILE A 1 100 ? 10.714 -6.201 -5.349 1.00 83.44 100 ILE A CA 1
ATOM 743 C C . ILE A 1 100 ? 11.762 -5.996 -4.250 1.00 83.44 100 ILE A C 1
ATOM 745 O O . ILE A 1 100 ? 12.766 -6.704 -4.192 1.00 83.44 100 ILE A O 1
ATOM 749 N N . ASP A 1 101 ? 11.491 -5.048 -3.356 1.00 88.31 101 ASP A N 1
ATOM 750 C CA . ASP A 1 101 ? 12.274 -4.804 -2.144 1.00 88.31 101 ASP A CA 1
ATOM 751 C C . ASP A 1 101 ? 11.451 -5.233 -0.919 1.00 88.31 101 ASP A C 1
ATOM 753 O O . ASP A 1 101 ? 10.438 -4.616 -0.580 1.00 88.31 101 ASP A O 1
ATOM 757 N N . GLU A 1 102 ? 11.866 -6.313 -0.252 1.00 89.75 102 GLU A N 1
ATOM 758 C CA . GLU A 1 102 ? 11.166 -6.833 0.929 1.00 89.75 102 GLU A CA 1
ATOM 759 C C . GLU A 1 102 ? 11.157 -5.844 2.101 1.00 89.75 102 GLU A C 1
ATOM 761 O O . GLU A 1 102 ? 10.187 -5.802 2.859 1.00 89.75 102 GLU A O 1
ATOM 766 N N . VAL A 1 103 ? 12.200 -5.028 2.269 1.00 92.62 103 VAL A N 1
ATOM 767 C CA . VAL A 1 103 ? 12.245 -4.009 3.327 1.00 92.62 103 VAL A CA 1
ATOM 768 C C . VAL A 1 103 ? 11.203 -2.934 3.041 1.00 92.62 103 VAL A C 1
ATOM 770 O O . VAL A 1 103 ? 10.476 -2.520 3.946 1.00 92.62 103 VAL A O 1
ATOM 773 N N . GLU A 1 104 ? 11.071 -2.520 1.783 1.00 91.69 104 GLU A N 1
ATOM 774 C CA . GLU A 1 104 ? 10.023 -1.588 1.375 1.00 91.69 104 GLU A CA 1
ATOM 775 C C . GLU A 1 104 ? 8.621 -2.172 1.604 1.00 91.69 104 GLU A C 1
ATOM 777 O O . GLU A 1 104 ? 7.782 -1.514 2.224 1.00 91.69 104 GLU A O 1
ATOM 782 N N . LEU A 1 105 ? 8.371 -3.420 1.191 1.00 94.56 105 LEU A N 1
ATOM 783 C CA . LEU A 1 105 ? 7.085 -4.095 1.408 1.00 94.56 105 LEU A CA 1
ATOM 784 C C . LEU A 1 105 ? 6.732 -4.190 2.898 1.00 94.56 105 LEU A C 1
ATOM 786 O O . LEU A 1 105 ? 5.604 -3.886 3.294 1.00 94.56 105 LEU A O 1
ATOM 790 N N . ASN A 1 106 ? 7.707 -4.535 3.740 1.00 96.12 106 ASN A N 1
ATOM 791 C CA . ASN A 1 106 ? 7.536 -4.570 5.190 1.00 96.12 106 ASN A CA 1
ATOM 792 C C . ASN A 1 106 ? 7.226 -3.183 5.766 1.00 96.12 106 ASN A C 1
ATOM 794 O O . ASN A 1 106 ? 6.357 -3.054 6.630 1.00 96.12 106 ASN A O 1
ATOM 798 N N . ASN A 1 107 ? 7.871 -2.128 5.266 1.00 95.50 107 ASN A N 1
ATOM 799 C CA . ASN A 1 107 ? 7.584 -0.753 5.674 1.00 95.50 107 ASN A CA 1
ATOM 800 C C . ASN A 1 107 ? 6.185 -0.290 5.234 1.00 95.50 107 ASN A C 1
ATOM 802 O O . ASN A 1 107 ? 5.517 0.443 5.976 1.00 95.50 107 ASN A O 1
ATOM 806 N N . ILE A 1 108 ? 5.714 -0.746 4.069 1.00 95.00 108 ILE A N 1
ATOM 807 C CA . ILE A 1 108 ? 4.355 -0.496 3.571 1.00 95.00 108 ILE A CA 1
ATOM 808 C C . ILE A 1 108 ? 3.319 -1.206 4.452 1.00 95.00 108 ILE A C 1
ATOM 810 O O . ILE A 1 108 ? 2.370 -0.577 4.926 1.00 95.00 108 ILE A O 1
ATOM 814 N N . ALA A 1 109 ? 3.505 -2.496 4.730 1.00 95.31 109 ALA A N 1
ATOM 815 C CA . ALA A 1 109 ? 2.555 -3.283 5.512 1.00 95.31 109 ALA A CA 1
ATOM 816 C C . ALA A 1 109 ? 2.603 -2.964 7.019 1.00 95.31 109 ALA A C 1
ATOM 818 O O . ALA A 1 109 ? 1.594 -3.034 7.722 1.00 95.31 109 ALA A O 1
ATOM 819 N N . GLY A 1 110 ? 3.776 -2.621 7.557 1.00 94.94 110 GLY A N 1
ATOM 820 C CA . GLY A 1 110 ? 4.022 -2.412 8.989 1.00 94.94 110 GLY A CA 1
ATOM 821 C C . GLY A 1 110 ? 3.907 -3.674 9.856 1.00 94.94 110 GLY A C 1
ATOM 822 O O . GLY A 1 110 ? 3.997 -3.577 11.074 1.00 94.94 110 GLY A O 1
ATOM 823 N N . ASN A 1 111 ? 3.644 -4.835 9.253 1.00 93.44 111 ASN A N 1
ATOM 824 C CA . ASN A 1 111 ? 3.752 -6.165 9.854 1.00 93.44 111 ASN A CA 1
ATOM 825 C C . ASN A 1 111 ? 4.125 -7.148 8.721 1.00 93.44 111 ASN A C 1
ATOM 827 O O . ASN A 1 111 ? 3.394 -7.157 7.726 1.00 93.44 111 ASN A O 1
ATOM 831 N N . PRO A 1 112 ? 5.198 -7.948 8.855 1.00 93.81 112 PRO A N 1
ATOM 832 C CA . PRO A 1 112 ? 5.573 -8.973 7.878 1.00 93.81 112 PRO A CA 1
ATOM 833 C C . PRO A 1 112 ? 4.464 -9.978 7.539 1.00 93.81 112 PRO A C 1
ATOM 835 O O . PRO A 1 112 ? 4.354 -10.379 6.388 1.00 93.81 112 PRO A O 1
ATOM 838 N N . ASP A 1 113 ? 3.568 -10.298 8.480 1.00 93.62 113 ASP A N 1
ATOM 839 C CA . ASP A 1 113 ? 2.438 -11.222 8.256 1.00 93.62 113 ASP A CA 1
ATOM 840 C C . ASP A 1 113 ? 1.393 -10.676 7.261 1.00 93.62 113 ASP A C 1
ATOM 842 O O . ASP A 1 113 ? 0.433 -11.350 6.899 1.00 93.62 113 ASP A O 1
ATOM 846 N N . ARG A 1 114 ? 1.538 -9.411 6.850 1.00 94.25 114 ARG A N 1
ATOM 847 C CA . ARG A 1 114 ? 0.678 -8.720 5.881 1.00 94.25 114 ARG A CA 1
ATOM 848 C C . ARG A 1 114 ? 1.380 -8.483 4.540 1.00 94.25 114 ARG A C 1
ATOM 850 O O . ARG A 1 114 ? 0.899 -7.677 3.738 1.00 94.25 114 ARG A O 1
ATOM 857 N N . VAL A 1 115 ? 2.514 -9.144 4.312 1.00 94.81 115 VAL A N 1
ATOM 858 C CA . VAL A 1 115 ? 3.275 -9.090 3.063 1.00 94.81 115 VAL A CA 1
ATOM 859 C C . VAL A 1 115 ? 3.076 -10.390 2.294 1.00 94.81 115 VAL A C 1
ATOM 861 O O . VAL A 1 115 ? 3.346 -11.467 2.810 1.00 94.81 115 VAL A O 1
ATOM 864 N N . LEU A 1 116 ? 2.643 -10.277 1.041 1.00 93.50 116 LEU A N 1
ATOM 865 C CA . LEU A 1 116 ? 2.535 -11.392 0.104 1.00 93.50 116 LEU A CA 1
ATOM 866 C C . LEU A 1 116 ? 3.458 -11.154 -1.083 1.00 93.50 116 LEU A C 1
ATOM 868 O O . LEU A 1 116 ? 3.640 -10.017 -1.520 1.00 93.50 116 LEU A O 1
ATOM 872 N N . THR A 1 117 ? 4.005 -12.223 -1.652 1.00 92.81 117 THR A N 1
ATOM 873 C CA . THR A 1 117 ? 4.825 -12.136 -2.862 1.00 92.81 117 THR A CA 1
ATOM 874 C C . THR A 1 117 ? 4.388 -13.160 -3.901 1.00 92.81 117 THR A C 1
ATOM 876 O O . THR A 1 117 ? 3.999 -14.284 -3.588 1.00 92.81 117 THR A O 1
ATOM 879 N N . ALA A 1 118 ? 4.433 -12.763 -5.168 1.00 90.75 118 ALA A N 1
ATOM 880 C CA . ALA A 1 118 ? 4.222 -13.640 -6.310 1.00 90.75 118 ALA A CA 1
ATOM 881 C C . ALA A 1 118 ? 5.394 -1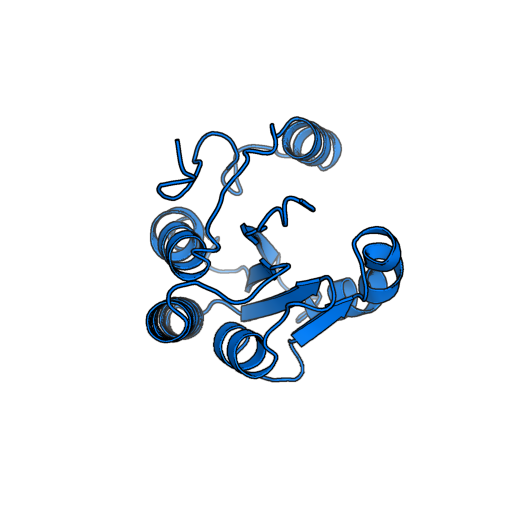3.493 -7.283 1.00 90.75 118 ALA A C 1
ATOM 883 O O . ALA A 1 118 ? 5.843 -12.383 -7.553 1.00 90.75 118 ALA A O 1
ATOM 884 N N . SER A 1 119 ? 5.874 -14.600 -7.854 1.00 86.06 119 SER A N 1
ATOM 885 C CA . SER A 1 119 ? 7.020 -14.570 -8.778 1.00 86.06 119 SER A C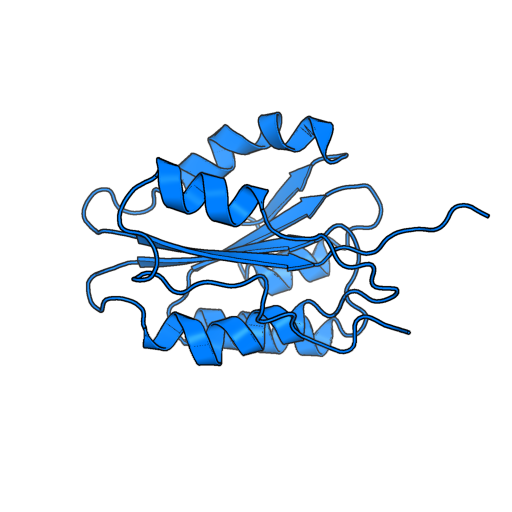A 1
ATOM 886 C C . SER A 1 119 ? 6.745 -13.804 -10.071 1.00 86.06 119 SER A C 1
ATOM 888 O O . SER A 1 11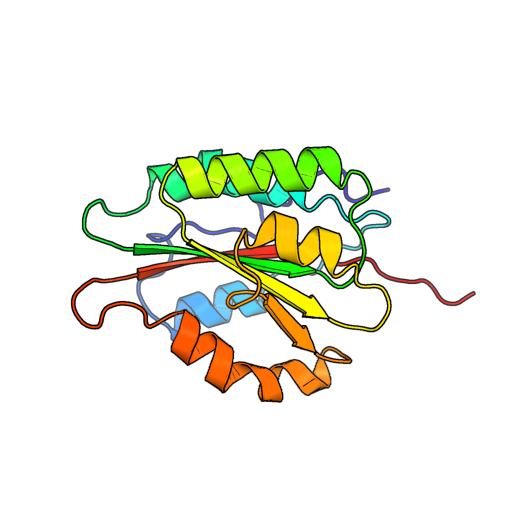9 ? 7.677 -13.334 -10.709 1.00 86.06 119 SER A O 1
ATOM 890 N N . ASP A 1 120 ? 5.478 -13.712 -10.476 1.00 85.31 120 ASP A N 1
ATOM 891 C CA . ASP A 1 120 ? 5.014 -13.017 -11.672 1.00 85.31 120 ASP A CA 1
ATOM 892 C C . ASP A 1 120 ? 3.479 -12.879 -11.643 1.00 85.31 120 ASP A C 1
ATOM 894 O O . ASP A 1 120 ? 2.785 -13.494 -10.825 1.00 85.31 120 ASP A O 1
ATOM 898 N N . TYR A 1 121 ? 2.932 -12.095 -12.575 1.00 82.06 121 TYR A N 1
ATOM 899 C CA . TYR A 1 121 ? 1.495 -11.822 -12.661 1.00 82.06 121 TYR A CA 1
ATOM 900 C C . TYR A 1 121 ? 0.632 -13.078 -12.901 1.00 82.06 121 TYR A C 1
ATOM 902 O O . TYR A 1 121 ? -0.520 -13.114 -12.466 1.00 82.06 121 TYR A O 1
ATOM 910 N N . SER A 1 122 ? 1.162 -14.137 -13.530 1.00 83.25 122 SER A N 1
ATOM 911 C CA . SER A 1 122 ? 0.423 -15.396 -13.731 1.00 83.25 122 SER A CA 1
ATOM 912 C C . SER A 1 122 ? 0.219 -16.168 -12.422 1.00 83.25 122 SER A C 1
ATOM 914 O O . SER A 1 122 ? -0.720 -16.960 -12.298 1.00 83.25 122 SER A O 1
ATOM 916 N N . LYS A 1 123 ? 1.067 -15.906 -11.420 1.00 85.75 123 LYS A N 1
ATOM 917 C CA . LYS A 1 123 ? 1.014 -16.523 -10.092 1.00 85.75 123 LYS A CA 1
ATOM 918 C C . LYS A 1 123 ? 0.192 -15.738 -9.078 1.00 85.75 123 LYS A C 1
ATOM 920 O O . LYS A 1 123 ? 0.031 -16.206 -7.963 1.00 85.75 123 LYS A O 1
ATOM 925 N N . LEU A 1 124 ? -0.452 -14.631 -9.450 1.00 83.94 124 LEU A N 1
ATOM 926 C CA . LEU A 1 124 ? -1.375 -13.939 -8.536 1.00 83.94 124 LEU A CA 1
ATOM 927 C C . LEU A 1 124 ? -2.503 -14.851 -8.017 1.00 83.94 124 LEU A C 1
ATOM 929 O O . LEU A 1 124 ? -2.977 -14.690 -6.895 1.00 83.94 124 LEU A O 1
ATOM 933 N N . ASN A 1 125 ? -2.897 -15.864 -8.795 1.00 84.88 125 ASN A N 1
ATOM 934 C CA . ASN A 1 125 ? -3.872 -16.855 -8.343 1.00 84.88 125 ASN A CA 1
ATOM 935 C C . ASN A 1 125 ? -3.379 -17.714 -7.166 1.00 84.88 125 ASN A C 1
ATOM 937 O O . ASN A 1 125 ? -4.221 -18.198 -6.413 1.00 84.88 125 ASN A O 1
ATOM 941 N N . SER A 1 126 ? -2.066 -17.905 -6.977 1.00 86.31 126 SER A N 1
ATOM 942 C CA . SER A 1 126 ? -1.549 -18.716 -5.865 1.00 86.31 126 SER A CA 1
ATOM 943 C C . SER A 1 126 ? -1.649 -18.001 -4.521 1.00 86.31 126 SER A C 1
ATOM 945 O O . SER A 1 126 ? -1.880 -18.661 -3.516 1.00 86.31 126 SER A O 1
ATOM 947 N N . ILE A 1 127 ? -1.556 -16.668 -4.505 1.00 86.50 127 ILE A N 1
ATOM 948 C CA . ILE A 1 127 ? -1.678 -15.856 -3.280 1.00 86.50 127 ILE A CA 1
ATOM 949 C C . ILE A 1 127 ? -3.124 -15.442 -2.976 1.00 86.50 127 ILE A C 1
ATOM 951 O O . ILE A 1 127 ? -3.401 -14.799 -1.969 1.00 86.50 127 ILE A O 1
ATOM 955 N N . LYS A 1 128 ? -4.076 -15.799 -3.848 1.00 85.38 128 LYS A N 1
ATOM 956 C CA . LYS A 1 128 ? -5.480 -15.385 -3.736 1.00 85.38 128 LYS A CA 1
ATOM 957 C C . LYS A 1 128 ? -6.127 -15.836 -2.428 1.00 85.38 128 LYS A C 1
ATOM 959 O O . LYS A 1 128 ? -6.873 -15.064 -1.838 1.00 85.38 128 LYS A O 1
ATOM 964 N N . HIS A 1 129 ? -5.898 -17.083 -2.017 1.00 85.19 129 HIS A N 1
ATOM 965 C CA . HIS A 1 129 ? -6.501 -17.624 -0.796 1.00 85.19 129 HIS A CA 1
ATOM 966 C C . HIS A 1 129 ? -5.979 -16.903 0.444 1.00 85.19 129 HIS A C 1
ATOM 968 O O . HIS A 1 129 ? -6.770 -16.417 1.241 1.00 85.19 129 HIS A O 1
ATOM 974 N N . GLU A 1 130 ? -4.665 -16.726 0.524 1.00 87.00 130 GLU A N 1
ATOM 975 C CA . GLU A 1 130 ? -4.018 -16.013 1.622 1.00 87.00 130 GLU A CA 1
ATOM 976 C C . GLU A 1 130 ? -4.442 -14.540 1.683 1.00 87.00 130 GLU A C 1
ATOM 978 O O . GLU A 1 130 ? -4.772 -14.023 2.748 1.00 87.00 130 GLU A O 1
ATOM 983 N N . LEU A 1 131 ? -4.550 -13.877 0.525 1.00 85.31 131 LEU A N 1
ATOM 984 C CA . LEU A 1 131 ? -5.083 -12.519 0.446 1.00 85.31 131 LEU A CA 1
ATOM 985 C C . LEU A 1 131 ? -6.528 -12.454 0.960 1.00 85.31 131 LEU A C 1
ATOM 987 O O . LEU A 1 131 ? -6.865 -11.536 1.701 1.00 85.31 131 LEU A O 1
ATOM 991 N N . ILE A 1 132 ? -7.381 -13.419 0.597 1.00 83.62 132 ILE A N 1
ATOM 992 C CA . ILE A 1 132 ? -8.762 -13.488 1.098 1.00 83.62 132 ILE A CA 1
ATOM 993 C C . ILE A 1 132 ? -8.765 -13.625 2.622 1.00 83.62 132 ILE A C 1
ATOM 995 O O . ILE A 1 132 ? -9.470 -12.858 3.280 1.00 83.62 132 ILE A O 1
ATOM 999 N N . ASP A 1 133 ? -7.954 -14.517 3.181 1.00 84.62 133 ASP A N 1
ATOM 1000 C CA . ASP A 1 133 ? -7.889 -14.749 4.625 1.00 84.62 133 ASP A CA 1
ATOM 1001 C C . ASP A 1 133 ? -7.436 -13.486 5.377 1.00 84.62 133 ASP A C 1
ATOM 1003 O O . ASP A 1 133 ? -8.083 -13.068 6.340 1.00 84.62 133 ASP A O 1
ATOM 1007 N N . LEU A 1 134 ? -6.413 -12.792 4.865 1.00 83.50 134 LEU A N 1
ATOM 1008 C CA . LEU A 1 134 ? -5.932 -11.513 5.404 1.00 83.50 134 LEU A CA 1
ATOM 1009 C C . LEU A 1 134 ? -6.912 -10.348 5.211 1.00 83.50 134 LEU A C 1
ATOM 1011 O O . LEU A 1 134 ? -6.831 -9.351 5.927 1.00 83.50 134 LEU A O 1
ATOM 1015 N N . THR A 1 135 ? -7.833 -10.433 4.249 1.00 78.88 135 THR A N 1
ATOM 1016 C CA . THR A 1 135 ? -8.880 -9.412 4.059 1.00 78.88 135 THR A CA 1
ATOM 1017 C C . THR A 1 135 ? -10.113 -9.651 4.930 1.00 78.88 135 THR A C 1
ATOM 1019 O O . THR A 1 135 ? -10.867 -8.713 5.194 1.00 78.88 135 THR A O 1
ATOM 1022 N N . CYS A 1 136 ? -10.320 -10.885 5.401 1.00 72.88 136 CYS A N 1
ATOM 1023 C CA . CYS A 1 136 ? -11.499 -11.303 6.162 1.00 72.88 136 CYS A CA 1
ATOM 1024 C C . CYS A 1 136 ? -11.335 -11.144 7.684 1.00 72.88 136 CYS A C 1
ATOM 1026 O O . CYS A 1 136 ? -11.983 -11.851 8.459 1.00 72.88 136 CYS A O 1
ATOM 1028 N N . VAL A 1 137 ? -10.493 -10.209 8.136 1.00 56.38 137 VAL A N 1
ATOM 1029 C CA . VAL A 1 137 ? -10.248 -9.989 9.567 1.00 56.38 137 VAL A CA 1
ATOM 1030 C C . VAL A 1 137 ? -11.493 -9.387 10.222 1.00 56.38 137 VAL A C 1
ATOM 1032 O O . VAL A 1 137 ? -11.777 -8.199 10.088 1.00 56.38 137 VAL A O 1
ATOM 1035 N N . GLY A 1 138 ? -12.230 -10.231 10.945 1.00 51.72 138 GLY A N 1
ATOM 1036 C CA . GLY A 1 138 ? -13.415 -9.854 11.712 1.00 51.72 138 GLY A CA 1
ATOM 1037 C C . GLY A 1 138 ? -14.705 -10.060 10.924 1.00 51.72 138 GLY A C 1
ATOM 1038 O O . GLY A 1 138 ? -15.226 -9.138 10.304 1.00 51.72 138 GLY A O 1
ATOM 1039 N N . SER A 1 139 ? -15.273 -11.262 11.024 1.00 46.91 139 SER A N 1
ATOM 1040 C CA . SER A 1 139 ? -16.548 -11.694 10.427 1.00 46.91 139 SER A CA 1
ATOM 1041 C C . SER A 1 139 ? -17.799 -10.923 10.898 1.00 46.91 139 SER A C 1
ATOM 1043 O O . SER A 1 139 ? -18.915 -11.405 10.721 1.00 46.91 139 SER A O 1
ATOM 1045 N N . GLU A 1 140 ? -17.639 -9.752 11.515 1.00 52.31 140 GLU A N 1
ATOM 1046 C CA . GLU A 1 140 ? -18.706 -8.980 12.157 1.00 52.31 140 GLU A CA 1
ATOM 1047 C C . GLU A 1 140 ? -18.938 -7.603 11.497 1.00 52.31 140 GLU A C 1
ATOM 1049 O O . GLU A 1 140 ? -20.023 -7.038 11.628 1.00 52.31 140 GLU A O 1
ATOM 1054 N N . TYR A 1 141 ? -17.988 -7.087 10.698 1.00 54.25 141 TYR A N 1
ATOM 1055 C CA . TYR A 1 141 ? -18.087 -5.752 10.089 1.00 54.25 141 TYR A CA 1
ATOM 1056 C C . TYR A 1 141 ? -17.893 -5.770 8.570 1.00 54.25 141 TYR A C 1
ATOM 1058 O O . TYR A 1 141 ? -17.157 -6.576 8.008 1.00 54.25 141 TYR A O 1
ATOM 1066 N N . LYS A 1 142 ? -18.567 -4.845 7.877 1.00 65.75 142 LYS A N 1
ATOM 1067 C CA . LYS A 1 142 ? -18.341 -4.608 6.443 1.00 65.75 142 LYS A CA 1
ATOM 1068 C C . LYS A 1 142 ? -16.918 -4.062 6.260 1.00 65.75 142 LYS A C 1
ATOM 1070 O O . LYS A 1 142 ? -16.511 -3.212 7.037 1.00 65.75 142 LYS A O 1
ATOM 1075 N N . THR A 1 143 ? -16.196 -4.469 5.221 1.00 66.25 143 THR A N 1
ATOM 1076 C CA . THR A 1 143 ? -14.842 -3.954 4.928 1.00 66.25 143 THR A CA 1
ATOM 1077 C C . THR A 1 143 ? -14.888 -2.992 3.747 1.00 66.25 143 THR A C 1
ATOM 1079 O O . THR A 1 143 ? -15.566 -3.259 2.752 1.00 66.25 143 THR A O 1
ATOM 1082 N N . ASN A 1 144 ? -14.174 -1.871 3.837 1.00 66.44 144 ASN A N 1
ATOM 1083 C CA . ASN A 1 144 ? -13.873 -1.036 2.679 1.00 66.44 144 ASN A CA 1
ATOM 1084 C C . ASN A 1 144 ? -12.478 -1.431 2.186 1.00 66.44 144 ASN A C 1
ATOM 1086 O O . ASN A 1 144 ? -11.513 -1.334 2.941 1.00 66.44 144 ASN A O 1
ATOM 1090 N N . VAL A 1 145 ? -12.392 -1.920 0.948 1.00 69.38 145 VAL A N 1
ATOM 1091 C CA . VAL A 1 145 ? -11.136 -2.380 0.345 1.00 69.38 145 VAL A CA 1
ATOM 1092 C C . VAL A 1 145 ? -10.685 -1.369 -0.696 1.00 69.38 145 VAL A C 1
ATOM 1094 O O . VAL A 1 145 ? -11.427 -1.073 -1.633 1.00 69.38 145 VAL A O 1
ATOM 1097 N N . PHE A 1 146 ? -9.471 -0.861 -0.535 1.00 68.50 146 PHE A N 1
ATOM 1098 C CA . PHE A 1 146 ? -8.792 -0.009 -1.498 1.00 68.50 146 PHE A CA 1
ATOM 1099 C C . PHE A 1 146 ? -7.626 -0.760 -2.143 1.00 68.50 146 PHE A C 1
ATOM 1101 O O . PHE A 1 146 ? -6.892 -1.463 -1.452 1.00 68.50 146 PHE A O 1
ATOM 1108 N N . PHE A 1 147 ? -7.429 -0.570 -3.447 1.00 70.44 147 PHE A N 1
ATOM 1109 C CA . PHE A 1 147 ? -6.280 -1.097 -4.179 1.00 70.44 147 PHE A CA 1
ATOM 1110 C C . PHE A 1 147 ? -5.412 0.064 -4.672 1.00 70.44 147 PHE A C 1
ATOM 1112 O O . PHE A 1 147 ? -5.862 0.861 -5.493 1.00 70.44 147 PHE A O 1
ATOM 1119 N N . ALA A 1 148 ? -4.166 0.138 -4.202 1.00 63.12 148 ALA A N 1
ATOM 1120 C CA . ALA A 1 148 ? -3.122 0.955 -4.815 1.00 63.12 148 ALA A CA 1
ATOM 1121 C C . ALA A 1 148 ? -2.271 0.041 -5.693 1.00 63.12 148 ALA A C 1
ATOM 1123 O O . ALA A 1 148 ? -1.565 -0.824 -5.185 1.00 63.12 148 ALA A O 1
ATOM 1124 N N . LEU A 1 149 ? -2.343 0.234 -7.005 1.00 60.88 149 LEU A N 1
ATOM 1125 C CA . LEU A 1 149 ? -1.505 -0.467 -7.973 1.00 60.88 149 LEU A CA 1
ATOM 1126 C C . LEU A 1 149 ? -0.399 0.487 -8.420 1.00 60.88 149 LEU A C 1
ATOM 1128 O O . LEU A 1 149 ? -0.688 1.557 -8.954 1.00 60.88 149 LEU A O 1
ATOM 1132 N N . SER A 1 150 ? 0.856 0.106 -8.215 1.00 63.00 150 SER A N 1
ATOM 1133 C CA . SER A 1 150 ? 2.007 0.773 -8.822 1.00 63.00 150 SER A CA 1
ATOM 1134 C C . SER A 1 150 ? 2.784 -0.264 -9.620 1.00 63.00 150 SER A C 1
ATOM 1136 O O . SER A 1 150 ? 3.045 -1.345 -9.111 1.00 63.00 150 SER A O 1
ATOM 1138 N N . ALA A 1 151 ? 3.105 0.017 -10.880 1.00 53.22 151 ALA A N 1
ATOM 1139 C CA . ALA A 1 151 ? 3.851 -0.919 -11.714 1.00 53.22 151 ALA A CA 1
ATOM 1140 C C . ALA A 1 151 ? 4.887 -0.180 -12.564 1.00 53.22 151 ALA A C 1
ATOM 1142 O O . ALA A 1 151 ? 4.565 0.825 -13.203 1.00 53.22 151 ALA A O 1
ATOM 1143 N N . LYS A 1 152 ? 6.115 -0.696 -12.597 1.00 55.38 152 LYS A N 1
ATOM 1144 C CA . LYS A 1 152 ? 7.190 -0.288 -13.503 1.00 55.38 152 LYS A CA 1
ATOM 1145 C C . LYS A 1 152 ? 7.210 -1.235 -14.692 1.00 55.38 152 LYS A C 1
ATOM 1147 O O 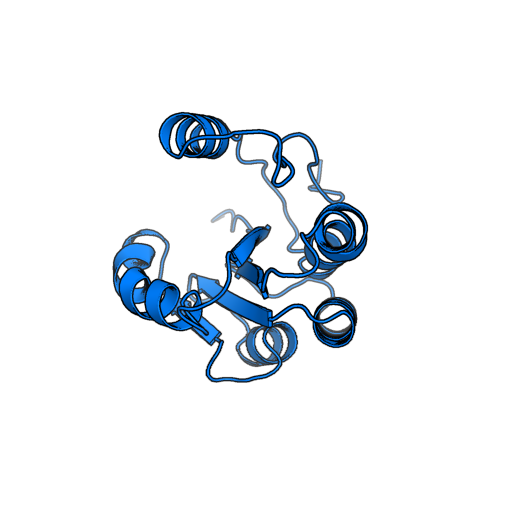. LYS A 1 152 ? 7.403 -2.436 -14.545 1.00 55.38 152 LYS A O 1
ATOM 1152 N N . HIS A 1 153 ? 7.128 -0.696 -15.904 1.00 45.31 153 HIS A N 1
ATOM 1153 C CA . HIS A 1 153 ? 7.516 -1.483 -17.070 1.00 45.31 153 HIS A CA 1
ATOM 1154 C C . HIS A 1 153 ? 9.041 -1.475 -17.217 1.00 45.31 153 HIS A C 1
ATOM 1156 O O . HIS A 1 153 ? 9.629 -0.422 -17.464 1.00 45.31 153 HIS A O 1
ATOM 1162 N N . CYS A 1 154 ? 9.690 -2.638 -17.113 1.00 39.97 154 CYS A N 1
ATOM 1163 C CA . CYS A 1 154 ? 11.048 -2.808 -17.629 1.00 39.97 154 CYS A CA 1
ATOM 1164 C C . CYS A 1 154 ? 10.977 -2.942 -19.155 1.00 39.97 154 CYS A C 1
ATOM 1166 O O . CYS A 1 154 ? 10.588 -3.991 -19.667 1.00 39.97 154 CYS A O 1
ATOM 1168 N N . SER A 1 155 ? 11.364 -1.899 -19.892 1.00 36.97 155 SER A N 1
ATOM 1169 C CA . SER A 1 155 ? 11.699 -2.064 -21.308 1.00 36.97 155 SER A CA 1
ATOM 1170 C C . SER A 1 155 ? 12.977 -2.894 -21.406 1.00 36.97 155 SER A C 1
ATOM 1172 O O . SER A 1 155 ? 14.047 -2.437 -21.008 1.00 36.97 155 SER A O 1
ATOM 1174 N N . LEU A 1 156 ? 12.857 -4.118 -21.919 1.00 30.69 156 LEU A N 1
ATOM 1175 C CA . LEU A 1 156 ? 13.996 -4.882 -22.418 1.00 30.69 156 LEU A CA 1
ATOM 1176 C C . LEU A 1 156 ? 14.546 -4.137 -23.642 1.00 30.69 156 LEU A C 1
ATOM 1178 O O . LEU A 1 156 ? 13.861 -4.060 -24.663 1.00 30.69 156 LEU A O 1
ATOM 1182 N N . ASN A 1 157 ? 15.745 -3.570 -23.514 1.00 35.25 157 ASN A N 1
ATOM 1183 C CA . ASN A 1 157 ? 16.617 -3.305 -24.659 1.00 35.25 157 ASN A CA 1
ATOM 1184 C C . ASN A 1 157 ? 17.562 -4.491 -24.825 1.00 35.25 157 ASN A C 1
ATOM 1186 O O . ASN A 1 157 ? 18.104 -4.937 -23.787 1.00 35.25 157 ASN A O 1
#